Protein AF-M1C006-F1 (afdb_monomer_lite)

Sequence (75 aa):
MSMSMSSSPTSNSSSSVKDTEINQEHTSTSFAAGCPSCLLYVLISKNDPKCPRCHTIVPLPVAMKKPRIDLNISI

Secondary structure (DSSP, 8-state):
-------------------------SS--EEEEEETTTTEEEEEESS--B-TTT-PBPPP---PPPP---TT---

Foldseek 3Di:
DDDDDPDDPPDPDDDDDPPPPPPDDPDQDFDWAQDPVVRDTDTDTPVQQAGPVPRDRTDDPDCDPPPPDDPPDDD

Organism: Solanum tuberosum (NCBI:txid4113)

pLDDT: mean 72.08, std 19.02, range [37.94, 95.81]

Radius of gyration: 18.12 Å; chains: 1; bounding box: 59×32×41 Å

InterPro domains:
  IPR055281 GIR1-2/SIED1 [PTHR33177] (5-63)
  IPR056440 GIR1-like, zinc ribbon domain [PF24747] (33-59)

Structure (mmCIF, N/CA/C/O backbone):
data_AF-M1C006-F1
#
_entry.id   AF-M1C006-F1
#
loop_
_atom_site.group_PDB
_atom_site.id
_atom_site.type_symbol
_atom_site.label_atom_id
_atom_site.label_alt_id
_atom_site.label_comp_id
_atom_site.label_asym_id
_atom_site.label_entity_id
_atom_site.label_seq_id
_atom_site.pdbx_PDB_ins_code
_atom_site.Cartn_x
_atom_site.Cartn_y
_atom_site.Cartn_z
_atom_site.occupancy
_atom_site.B_iso_or_equiv
_atom_site.auth_seq_id
_atom_site.auth_comp_id
_atom_site.auth_asym_id
_atom_site.auth_atom_id
_atom_site.pdbx_PDB_model_num
ATOM 1 N N . MET A 1 1 ? 35.484 -12.304 -16.657 1.00 37.94 1 MET A N 1
ATOM 2 C CA . MET A 1 1 ? 35.387 -12.829 -15.281 1.00 37.94 1 MET A CA 1
ATOM 3 C C . MET A 1 1 ? 34.082 -12.303 -14.693 1.00 37.94 1 MET A C 1
ATOM 5 O O . MET A 1 1 ? 34.047 -11.179 -14.215 1.00 37.94 1 MET A O 1
ATOM 9 N N . SER A 1 2 ? 32.981 -13.038 -14.857 1.00 50.53 2 SER A N 1
ATOM 10 C CA . SER A 1 2 ? 31.684 -12.661 -14.281 1.00 50.53 2 SER A CA 1
ATOM 11 C C . SER A 1 2 ? 31.602 -13.231 -12.874 1.00 50.53 2 SER A C 1
ATOM 13 O O . SER A 1 2 ? 31.748 -14.438 -12.711 1.00 50.53 2 SER A O 1
ATOM 15 N N . MET A 1 3 ? 31.374 -12.384 -11.875 1.00 42.50 3 MET A N 1
ATOM 16 C CA . MET A 1 3 ? 31.012 -12.822 -10.528 1.00 42.50 3 MET A CA 1
ATOM 17 C C . MET A 1 3 ? 29.938 -11.877 -9.997 1.00 42.50 3 MET A C 1
ATOM 19 O O . MET A 1 3 ? 30.218 -10.784 -9.515 1.00 42.50 3 MET A O 1
ATOM 23 N N . SER A 1 4 ? 28.686 -12.296 -10.146 1.00 53.56 4 SER A N 1
ATOM 24 C CA . SER A 1 4 ? 27.544 -11.705 -9.460 1.00 53.56 4 SER A CA 1
ATOM 25 C C . SER A 1 4 ? 27.574 -12.179 -8.006 1.00 53.56 4 SER A C 1
ATOM 27 O O . SER A 1 4 ? 27.344 -13.354 -7.738 1.00 53.56 4 SER A O 1
ATOM 29 N N . MET A 1 5 ? 27.863 -11.283 -7.065 1.00 41.56 5 MET A N 1
ATOM 30 C CA . MET A 1 5 ? 27.630 -11.521 -5.638 1.00 41.56 5 MET A CA 1
ATOM 31 C C . MET A 1 5 ? 26.279 -10.902 -5.278 1.00 41.56 5 MET A C 1
ATOM 33 O O . MET A 1 5 ? 26.178 -9.728 -4.929 1.00 41.56 5 MET A O 1
ATOM 37 N N . SER A 1 6 ? 25.212 -11.683 -5.434 1.00 48.81 6 SER A N 1
ATOM 38 C CA . SER A 1 6 ? 23.898 -11.352 -4.884 1.00 48.81 6 SER A CA 1
ATOM 39 C C . SER A 1 6 ? 23.921 -11.643 -3.386 1.00 48.81 6 SER A C 1
ATOM 41 O O . SER A 1 6 ? 23.642 -12.757 -2.953 1.00 48.81 6 SER A O 1
ATOM 43 N N . SER A 1 7 ? 24.298 -10.648 -2.591 1.00 44.75 7 SER A N 1
ATOM 44 C CA . SER A 1 7 ? 24.221 -10.725 -1.133 1.00 44.75 7 SER A CA 1
ATOM 45 C C . SER A 1 7 ? 22.764 -10.547 -0.704 1.00 44.75 7 SER A C 1
ATOM 47 O O . SER A 1 7 ? 22.272 -9.427 -0.586 1.00 44.75 7 SER A O 1
ATOM 49 N N . SER A 1 8 ? 22.051 -11.653 -0.512 1.00 55.41 8 SER A N 1
ATOM 50 C CA . SER A 1 8 ? 20.732 -11.665 0.124 1.00 55.41 8 SER A CA 1
ATOM 51 C C . SER A 1 8 ? 20.853 -11.245 1.592 1.00 55.41 8 SER A C 1
ATOM 53 O O . SER A 1 8 ? 21.597 -11.893 2.327 1.00 55.41 8 SER A O 1
ATOM 55 N N . PRO A 1 9 ? 20.091 -10.259 2.092 1.00 58.62 9 PRO A N 1
ATOM 56 C CA . PRO A 1 9 ? 19.805 -10.192 3.513 1.00 58.62 9 PRO A CA 1
ATOM 57 C C . PRO A 1 9 ? 18.585 -11.077 3.803 1.00 58.62 9 PRO A C 1
ATOM 59 O O . PRO A 1 9 ? 17.437 -10.652 3.689 1.00 58.62 9 PRO A O 1
ATOM 62 N N . THR A 1 10 ? 18.829 -12.335 4.169 1.00 57.31 10 THR A N 1
ATOM 63 C CA . THR A 1 10 ? 17.859 -13.149 4.911 1.00 57.31 10 THR A CA 1
ATOM 64 C C . THR A 1 10 ? 17.932 -12.763 6.382 1.00 57.31 10 THR A C 1
ATOM 66 O O . THR A 1 10 ? 18.767 -13.288 7.113 1.00 57.31 10 THR A O 1
ATOM 69 N N . SER A 1 11 ? 17.041 -11.875 6.814 1.00 48.06 11 SER A N 1
ATOM 70 C CA . SER A 1 11 ? 16.774 -11.644 8.236 1.00 48.06 11 SER A CA 1
ATOM 71 C C . SER A 1 11 ? 15.271 -11.511 8.436 1.00 48.06 11 SER A C 1
ATOM 73 O O . SER A 1 11 ? 14.706 -10.422 8.377 1.00 48.06 11 SER A O 1
ATOM 75 N N . ASN A 1 12 ? 14.613 -12.651 8.647 1.00 56.97 12 ASN A N 1
ATOM 76 C CA . ASN A 1 12 ? 13.230 -12.715 9.097 1.00 56.97 12 ASN A CA 1
ATOM 77 C C . ASN A 1 12 ? 13.203 -12.474 10.613 1.00 56.97 12 ASN A C 1
ATOM 79 O O . ASN A 1 12 ? 13.070 -13.408 11.402 1.00 56.97 12 ASN A O 1
ATOM 83 N N . SER A 1 13 ? 13.389 -11.222 11.024 1.00 49.47 13 SER A N 1
ATOM 84 C CA . SER A 1 13 ? 13.210 -10.823 12.418 1.00 49.47 13 SER A CA 1
ATOM 85 C C . SER A 1 13 ? 11.737 -10.503 12.633 1.00 49.47 13 SER A C 1
ATOM 87 O O . SER A 1 13 ? 11.228 -9.513 12.114 1.00 49.47 13 SER A O 1
ATOM 89 N N . SER A 1 14 ? 11.045 -11.367 13.374 1.00 59.81 14 SER A N 1
ATOM 90 C CA . SER A 1 14 ? 9.661 -11.151 13.792 1.00 59.81 14 SER A CA 1
ATOM 91 C C . SER A 1 14 ? 9.601 -9.919 14.700 1.00 59.81 14 SER A C 1
ATOM 93 O O . SER A 1 14 ? 9.910 -9.991 15.888 1.00 59.81 14 SER A O 1
ATOM 95 N N . SER A 1 15 ? 9.282 -8.759 14.130 1.00 52.50 15 SER A N 1
ATOM 96 C CA . SER A 1 15 ? 9.020 -7.541 14.890 1.00 52.50 15 SER A CA 1
ATOM 97 C C . SER A 1 15 ? 7.519 -7.425 15.107 1.00 52.50 15 SER A C 1
ATOM 99 O O . SER A 1 15 ? 6.769 -7.252 14.145 1.00 52.50 15 SER A O 1
ATOM 101 N N . SER A 1 16 ? 7.089 -7.516 16.368 1.00 49.22 16 SER A N 1
ATOM 102 C CA . SER A 1 16 ? 5.730 -7.184 16.790 1.00 49.22 16 SER A CA 1
ATOM 103 C C . SER A 1 16 ? 5.288 -5.886 16.125 1.00 49.22 16 SER A C 1
ATOM 105 O O . SER A 1 16 ? 5.919 -4.843 16.306 1.00 49.22 16 SER A O 1
ATOM 107 N N . VAL A 1 17 ? 4.216 -5.962 15.339 1.00 50.78 17 VAL A N 1
ATOM 108 C CA . VAL A 1 17 ? 3.593 -4.799 14.714 1.00 50.78 17 VAL A CA 1
ATOM 109 C C . VAL A 1 17 ? 3.103 -3.865 15.821 1.00 50.78 17 VAL A C 1
ATOM 111 O O . VAL A 1 17 ? 2.061 -4.078 16.433 1.00 50.78 17 VAL A O 1
ATOM 114 N N . LYS A 1 18 ? 3.883 -2.829 16.138 1.00 44.06 18 LYS A N 1
ATOM 115 C CA . LYS A 1 18 ? 3.334 -1.671 16.837 1.00 44.06 18 LYS A CA 1
ATOM 116 C C . LYS A 1 18 ? 2.467 -0.946 15.818 1.00 44.06 18 LYS A C 1
ATOM 118 O O . LYS A 1 18 ? 3.001 -0.343 14.888 1.00 44.06 18 LY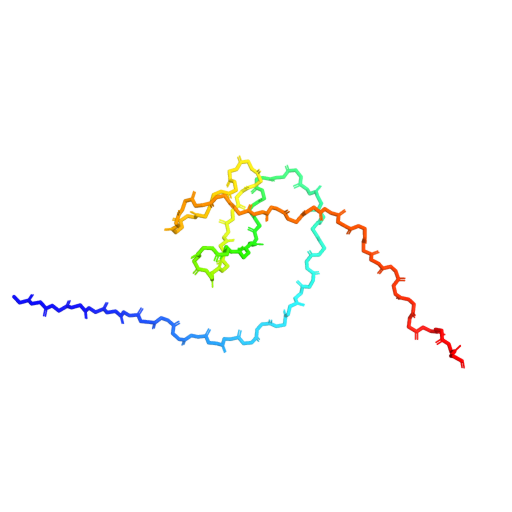S A O 1
ATOM 123 N N . ASP A 1 19 ? 1.149 -1.051 15.993 1.00 43.12 19 ASP A N 1
ATOM 124 C CA . ASP A 1 19 ? 0.141 -0.186 15.370 1.00 43.12 19 ASP A CA 1
ATOM 125 C C . ASP A 1 19 ? 0.554 1.249 15.723 1.00 43.12 19 ASP A C 1
ATOM 127 O O . ASP A 1 19 ? 0.305 1.748 16.820 1.00 43.12 19 ASP A O 1
ATOM 131 N N . THR A 1 20 ? 1.360 1.854 14.851 1.00 45.88 20 THR A N 1
ATOM 132 C CA . THR A 1 20 ? 1.845 3.213 15.042 1.00 45.88 20 THR A CA 1
ATOM 133 C C . THR A 1 20 ? 0.684 4.079 14.612 1.00 45.88 20 THR A C 1
ATOM 135 O O . THR A 1 20 ? 0.458 4.288 13.421 1.00 45.88 20 THR A O 1
ATOM 138 N N . GLU A 1 21 ? -0.116 4.469 15.602 1.00 46.19 21 GLU A N 1
ATOM 139 C CA . GLU A 1 21 ? -1.091 5.543 15.501 1.00 46.19 21 GLU A CA 1
ATOM 140 C C . GLU A 1 21 ? -0.363 6.722 14.856 1.00 46.19 21 GLU A C 1
ATOM 142 O O . GLU A 1 21 ? 0.548 7.307 15.441 1.00 46.19 21 GLU A O 1
ATOM 147 N N . ILE A 1 22 ? -0.662 6.946 13.576 1.00 49.06 22 ILE A N 1
ATOM 148 C CA . ILE A 1 22 ? -0.083 7.999 12.744 1.00 49.06 22 ILE A CA 1
ATOM 149 C C . ILE A 1 22 ? -0.663 9.320 13.234 1.00 49.06 22 ILE A C 1
ATOM 151 O O . ILE A 1 22 ? -1.557 9.905 12.619 1.00 49.06 22 ILE A O 1
ATOM 155 N N . ASN A 1 23 ? -0.154 9.752 14.386 1.00 43.38 23 ASN A N 1
ATOM 156 C CA . ASN A 1 23 ? -0.393 11.066 14.921 1.00 43.38 23 ASN A CA 1
ATOM 157 C C . ASN A 1 23 ? 0.229 12.054 13.935 1.00 43.38 23 ASN A C 1
ATOM 159 O O . ASN A 1 23 ? 1.409 11.995 13.580 1.00 43.38 23 ASN A O 1
ATOM 163 N N . GLN A 1 24 ? -0.650 12.875 13.389 1.00 56.44 24 GLN A N 1
ATOM 164 C CA . GLN A 1 24 ? -0.409 13.805 12.310 1.00 56.44 24 GLN A CA 1
ATOM 165 C C . GLN A 1 24 ? 0.436 14.970 12.831 1.00 56.44 24 GLN A C 1
ATOM 167 O O . GLN A 1 24 ? -0.095 16.033 13.132 1.00 56.44 24 GLN A O 1
ATOM 172 N N . GLU A 1 25 ? 1.749 14.776 12.946 1.00 41.31 25 GLU A N 1
ATOM 173 C CA . GLU A 1 25 ? 2.668 15.858 13.287 1.00 41.31 25 GLU A CA 1
ATOM 174 C C . GLU A 1 25 ? 3.403 16.356 12.038 1.00 41.31 25 GLU A C 1
ATOM 176 O O . GLU A 1 25 ? 3.988 15.600 11.262 1.00 41.31 25 GLU A O 1
ATOM 181 N N . HIS A 1 26 ? 3.311 17.669 11.853 1.00 50.91 26 HIS A N 1
ATOM 182 C CA . HIS A 1 26 ? 3.821 18.508 10.773 1.00 50.91 26 HIS A CA 1
ATOM 183 C C . HIS A 1 26 ? 5.362 18.554 10.719 1.00 50.91 26 HIS A C 1
ATOM 185 O O . HIS A 1 26 ? 5.987 19.609 10.791 1.00 50.91 26 HIS A O 1
ATOM 191 N N . THR A 1 27 ? 5.999 17.405 10.554 1.00 48.41 27 THR A N 1
ATOM 192 C CA . THR A 1 27 ? 7.406 17.294 10.167 1.00 48.41 27 THR A CA 1
ATOM 193 C C . THR A 1 27 ? 7.472 16.469 8.887 1.00 48.41 27 THR A C 1
ATOM 195 O O . THR A 1 27 ? 6.493 15.826 8.511 1.00 48.41 27 THR A O 1
ATOM 198 N N . SER A 1 28 ? 8.569 16.543 8.140 1.00 61.09 28 SER A N 1
ATOM 199 C CA . SER A 1 28 ? 8.823 15.753 6.929 1.00 61.09 28 SER A CA 1
ATOM 200 C C . SER A 1 28 ? 8.779 14.248 7.239 1.00 61.09 28 SER A C 1
ATOM 202 O O . SER A 1 28 ? 9.807 13.601 7.430 1.00 61.09 28 SER A O 1
ATOM 204 N N . THR A 1 29 ? 7.570 13.711 7.365 1.00 73.38 29 THR A N 1
ATOM 205 C CA . THR A 1 29 ? 7.268 12.386 7.891 1.00 73.38 29 THR A CA 1
ATOM 206 C C . THR A 1 29 ? 7.280 11.406 6.736 1.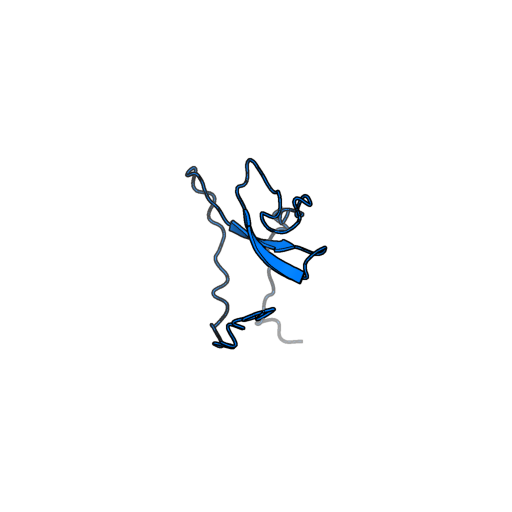00 73.38 29 THR A C 1
ATOM 208 O O . THR A 1 29 ? 6.334 11.290 5.954 1.00 73.38 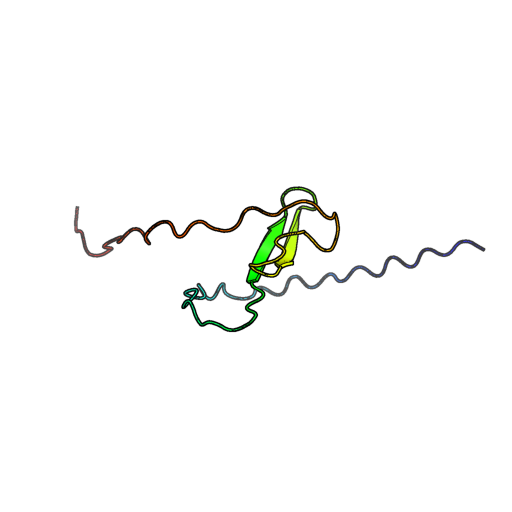29 THR A O 1
ATOM 211 N N . SER A 1 30 ? 8.402 10.707 6.602 1.00 82.69 30 SER A N 1
ATOM 212 C CA . SER A 1 30 ? 8.441 9.493 5.801 1.00 82.69 30 SER A CA 1
ATOM 213 C C . SER A 1 30 ? 7.646 8.408 6.524 1.00 82.69 30 SER A C 1
ATOM 215 O O . SER A 1 30 ? 7.821 8.209 7.726 1.00 82.69 30 SER A O 1
ATOM 217 N N . PHE A 1 31 ? 6.786 7.693 5.807 1.00 85.38 31 PHE A N 1
ATOM 218 C CA . PHE A 1 31 ? 6.013 6.576 6.347 1.00 85.38 31 PHE A CA 1
ATOM 219 C C . PHE A 1 31 ? 6.312 5.297 5.567 1.00 85.38 31 PHE A C 1
ATOM 221 O O . PHE A 1 31 ? 6.692 5.333 4.394 1.00 85.38 31 PHE A O 1
ATOM 228 N N . ALA A 1 32 ? 6.157 4.157 6.237 1.00 90.06 32 ALA A N 1
ATOM 229 C CA . ALA A 1 32 ? 6.294 2.855 5.606 1.00 90.06 32 ALA A CA 1
ATOM 230 C C . ALA A 1 32 ? 5.030 2.525 4.805 1.00 90.06 32 ALA A C 1
ATOM 232 O O . ALA A 1 32 ? 3.917 2.592 5.327 1.00 90.06 32 ALA A O 1
ATOM 233 N N . ALA A 1 33 ? 5.206 2.132 3.548 1.00 90.62 33 ALA A N 1
ATOM 234 C CA . ALA A 1 33 ? 4.119 1.726 2.670 1.00 90.62 33 ALA A CA 1
ATOM 235 C C . ALA A 1 33 ? 4.503 0.481 1.869 1.00 90.62 33 ALA A C 1
ATOM 237 O O . ALA A 1 33 ? 5.648 0.333 1.439 1.00 90.62 33 ALA A O 1
ATOM 238 N N . GLY A 1 34 ? 3.537 -0.412 1.657 1.00 91.88 34 GLY A N 1
ATOM 239 C CA . GLY A 1 34 ? 3.710 -1.569 0.784 1.00 91.88 34 GLY A CA 1
ATOM 240 C C . GLY A 1 34 ? 3.569 -1.157 -0.678 1.00 91.88 34 GLY A C 1
ATOM 241 O O . GLY A 1 34 ? 2.535 -0.620 -1.072 1.00 91.88 34 GLY A O 1
ATOM 242 N N . CYS A 1 35 ? 4.591 -1.406 -1.497 1.00 94.25 35 CYS A N 1
ATOM 243 C CA . CYS A 1 35 ? 4.512 -1.162 -2.933 1.00 94.25 35 CYS A CA 1
ATOM 244 C C . CYS A 1 35 ? 3.986 -2.415 -3.662 1.00 94.25 35 CYS A C 1
ATOM 246 O O . CYS A 1 35 ? 4.660 -3.448 -3.632 1.00 94.25 35 CYS A O 1
ATOM 248 N N . PRO A 1 36 ? 2.838 -2.343 -4.366 1.00 93.19 36 PRO A N 1
ATOM 249 C CA . PRO A 1 36 ? 2.262 -3.502 -5.054 1.00 93.19 36 PRO A CA 1
ATOM 250 C C . PRO A 1 36 ? 3.100 -3.969 -6.252 1.00 93.19 36 PRO A C 1
ATOM 252 O O . PRO A 1 36 ? 3.097 -5.150 -6.575 1.00 93.19 36 PRO A O 1
ATOM 255 N N . SER A 1 37 ? 3.856 -3.070 -6.890 1.00 93.50 37 SER A N 1
ATOM 256 C CA . SER A 1 37 ? 4.665 -3.404 -8.069 1.00 93.50 37 SER A CA 1
ATOM 257 C C . SER A 1 37 ? 5.907 -4.223 -7.729 1.00 93.50 37 SER A C 1
ATOM 259 O O . SER A 1 37 ? 6.329 -5.062 -8.516 1.00 93.50 37 SER A O 1
ATOM 261 N N . CYS A 1 38 ? 6.536 -3.951 -6.582 1.00 95.25 38 CYS A N 1
ATOM 262 C CA . CYS A 1 38 ? 7.803 -4.581 -6.205 1.00 95.25 38 CYS A CA 1
ATOM 263 C C . CYS A 1 38 ? 7.713 -5.461 -4.950 1.00 95.25 38 CYS A C 1
ATOM 265 O O . CYS A 1 38 ? 8.739 -6.004 -4.535 1.00 95.25 38 CYS A O 1
ATOM 267 N N . LEU A 1 39 ? 6.504 -5.599 -4.384 1.00 93.19 39 LEU A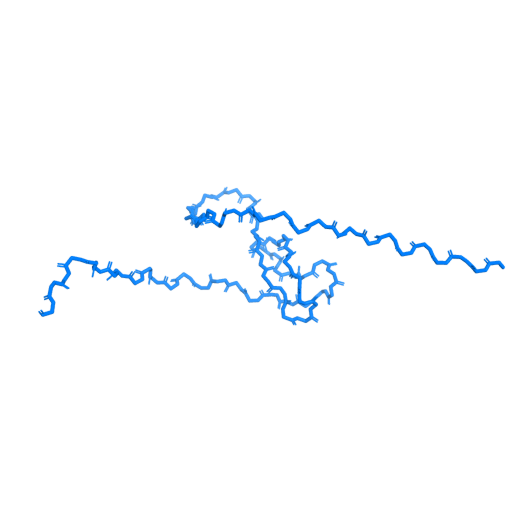 N 1
ATOM 268 C CA . LEU A 1 39 ? 6.153 -6.422 -3.220 1.00 93.19 39 LEU A CA 1
ATOM 269 C C . LEU A 1 39 ? 7.041 -6.164 -1.993 1.00 93.19 39 LEU A C 1
ATOM 271 O O . LEU A 1 39 ? 7.342 -7.071 -1.222 1.00 93.19 39 LEU A O 1
ATOM 275 N N . LEU A 1 40 ? 7.475 -4.913 -1.826 1.00 90.19 40 LEU A N 1
ATOM 276 C CA . LEU A 1 40 ? 8.387 -4.493 -0.768 1.00 90.19 40 LEU A CA 1
ATOM 277 C C . LEU A 1 40 ? 7.796 -3.328 0.027 1.00 90.19 40 LEU A C 1
ATOM 279 O O . LEU A 1 40 ? 7.124 -2.459 -0.533 1.00 90.19 40 LEU A O 1
ATOM 283 N N . TYR A 1 41 ? 8.101 -3.291 1.323 1.00 92.81 41 TYR A N 1
ATOM 284 C CA . TYR A 1 41 ? 7.866 -2.121 2.160 1.00 92.81 41 TYR A CA 1
ATOM 285 C C . TYR A 1 41 ? 8.961 -1.081 1.942 1.00 92.81 41 TYR A C 1
ATOM 287 O O . TYR A 1 41 ? 10.150 -1.374 2.055 1.00 92.81 41 TYR A O 1
ATOM 295 N N . VAL A 1 42 ? 8.551 0.142 1.631 1.00 91.25 42 VAL A N 1
ATOM 296 C CA . VAL A 1 42 ? 9.447 1.270 1.369 1.00 91.25 42 VAL A CA 1
ATOM 297 C C . VAL A 1 42 ? 9.069 2.458 2.239 1.00 91.25 42 VAL A C 1
ATOM 299 O O . VAL A 1 42 ? 7.906 2.624 2.601 1.00 91.25 42 VAL A O 1
ATOM 302 N N . LEU A 1 43 ? 10.058 3.288 2.564 1.00 91.38 43 LEU A N 1
ATOM 303 C CA . LEU A 1 43 ? 9.830 4.579 3.203 1.00 91.38 43 LEU A CA 1
ATOM 304 C C . LEU A 1 43 ? 9.596 5.624 2.114 1.00 91.38 43 LEU A C 1
ATOM 306 O O . LEU A 1 43 ? 10.454 5.814 1.251 1.00 91.38 43 LEU A O 1
ATOM 310 N N . ILE A 1 44 ? 8.437 6.272 2.145 1.00 89.88 44 ILE A N 1
ATOM 311 C CA . ILE A 1 44 ? 8.043 7.307 1.182 1.00 89.88 44 ILE A CA 1
ATOM 312 C C . ILE A 1 44 ? 7.567 8.559 1.914 1.00 89.88 44 ILE A C 1
ATOM 314 O O . ILE A 1 44 ? 7.081 8.476 3.041 1.00 89.88 44 ILE A O 1
ATOM 318 N N . SER A 1 45 ? 7.708 9.719 1.275 1.00 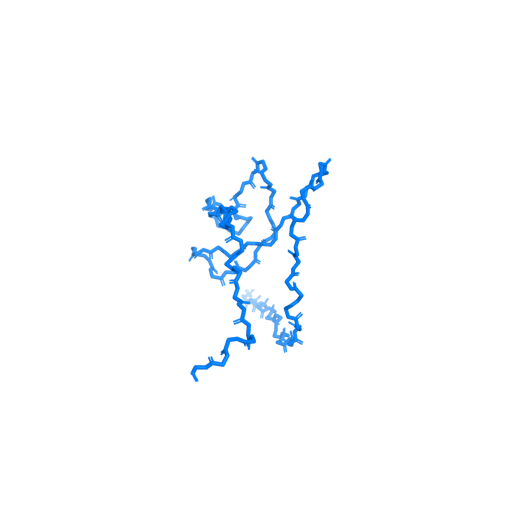88.62 45 SER A N 1
ATOM 319 C CA . SER A 1 45 ? 7.241 10.994 1.824 1.00 88.62 45 SER A CA 1
ATOM 320 C C . SER A 1 45 ? 5.797 11.264 1.408 1.00 88.62 45 SER A C 1
ATOM 322 O O . SER A 1 45 ? 5.367 10.879 0.320 1.00 88.62 45 SER A O 1
ATOM 324 N N . LYS A 1 46 ? 5.045 11.991 2.240 1.00 84.56 46 LYS A N 1
ATOM 325 C CA . LYS A 1 46 ? 3.685 12.442 1.901 1.00 84.56 46 LYS A CA 1
ATOM 326 C C . LYS A 1 46 ? 3.657 13.325 0.642 1.00 84.56 46 LYS A C 1
ATOM 328 O O . LYS A 1 46 ? 2.660 13.318 -0.073 1.00 84.56 46 LYS A O 1
ATOM 333 N N . ASN A 1 47 ? 4.736 14.066 0.372 1.00 86.38 47 ASN A N 1
ATOM 334 C CA . ASN A 1 47 ? 4.848 14.961 -0.785 1.00 86.38 47 ASN A CA 1
ATOM 335 C C . ASN A 1 47 ? 5.296 14.246 -2.071 1.00 86.38 47 ASN A C 1
ATOM 337 O O . ASN A 1 47 ? 4.973 14.717 -3.157 1.00 86.38 47 ASN A O 1
ATOM 341 N N . ASP A 1 48 ? 6.018 13.126 -1.960 1.00 89.06 48 ASP A N 1
ATOM 342 C CA . ASP A 1 48 ? 6.447 12.308 -3.101 1.00 89.06 48 ASP A CA 1
ATOM 343 C C . ASP A 1 48 ? 6.245 10.818 -2.768 1.00 89.06 48 ASP A C 1
ATOM 345 O O . ASP A 1 48 ? 7.139 10.157 -2.233 1.00 89.06 48 ASP A O 1
ATOM 349 N N . PRO A 1 49 ? 5.048 10.271 -3.044 1.00 90.81 49 PRO A N 1
ATOM 350 C CA . PRO A 1 49 ? 4.703 8.895 -2.701 1.00 90.81 49 PRO A CA 1
ATOM 351 C C . PRO A 1 49 ? 5.213 7.886 -3.738 1.00 90.81 49 PRO A C 1
ATOM 353 O O . PRO A 1 49 ? 4.540 6.898 -4.041 1.00 90.81 49 PRO A O 1
ATOM 356 N N . LYS A 1 50 ? 6.378 8.130 -4.343 1.00 93.44 50 LYS A N 1
ATOM 357 C CA . LYS A 1 50 ? 6.964 7.211 -5.322 1.00 93.44 50 LYS A CA 1
ATOM 358 C C . LYS A 1 50 ? 7.791 6.153 -4.616 1.00 93.44 50 LYS A C 1
ATOM 360 O O . LYS A 1 50 ? 8.586 6.439 -3.727 1.00 93.44 50 LYS A O 1
ATOM 365 N N . CYS A 1 51 ? 7.651 4.909 -5.056 1.00 94.00 51 CYS A N 1
ATOM 366 C CA . CYS A 1 51 ? 8.522 3.838 -4.608 1.00 94.00 51 CYS A CA 1
ATOM 367 C C . CYS A 1 51 ? 9.964 4.110 -5.081 1.00 94.00 51 CYS A C 1
ATOM 369 O O . CYS A 1 51 ? 10.184 4.162 -6.290 1.00 94.00 51 CYS A O 1
ATOM 371 N N . PRO A 1 52 ? 10.972 4.176 -4.194 1.00 92.94 52 PRO A N 1
ATOM 372 C CA . PRO A 1 52 ? 12.363 4.421 -4.591 1.00 92.94 52 PRO A CA 1
ATOM 373 C C . PRO A 1 52 ? 12.975 3.273 -5.412 1.00 92.94 52 PRO A C 1
ATOM 375 O O . PRO A 1 52 ? 14.022 3.434 -6.027 1.00 92.94 52 PRO A O 1
ATOM 378 N N . ARG A 1 53 ? 12.335 2.095 -5.426 1.00 94.06 53 ARG A N 1
ATOM 379 C CA . ARG A 1 53 ? 12.819 0.913 -6.153 1.00 94.06 53 ARG A CA 1
ATOM 380 C C . ARG A 1 53 ? 12.323 0.852 -7.597 1.00 94.06 53 ARG A C 1
ATOM 382 O O . ARG A 1 53 ? 13.066 0.454 -8.484 1.00 94.06 53 ARG A O 1
ATOM 389 N N . CYS A 1 54 ? 11.052 1.179 -7.822 1.00 95.81 54 CYS A N 1
ATOM 390 C CA . CYS A 1 54 ? 10.385 0.991 -9.118 1.00 95.81 54 CYS A CA 1
ATOM 391 C C . CYS A 1 54 ? 9.656 2.242 -9.624 1.00 95.81 54 CYS A C 1
ATOM 393 O O . CYS A 1 54 ? 8.968 2.176 -10.637 1.00 95.81 54 CYS A O 1
ATOM 395 N N . HIS A 1 55 ? 9.775 3.365 -8.913 1.00 93.38 55 HIS A N 1
ATOM 396 C CA . HIS A 1 55 ? 9.200 4.674 -9.241 1.00 93.38 55 HIS A CA 1
ATOM 397 C C . HIS A 1 55 ? 7.670 4.705 -9.407 1.00 93.38 55 HIS A C 1
ATOM 399 O O . HIS A 1 55 ? 7.110 5.727 -9.795 1.00 93.38 55 HIS A O 1
ATOM 405 N N . THR A 1 56 ? 6.973 3.614 -9.069 1.00 92.62 56 THR A N 1
ATOM 406 C CA . THR A 1 56 ? 5.507 3.563 -9.072 1.00 92.62 56 THR A CA 1
ATOM 407 C C . THR A 1 56 ? 4.952 4.369 -7.899 1.00 92.62 56 THR A C 1
ATOM 409 O O . THR A 1 56 ? 5.489 4.298 -6.793 1.00 92.62 56 THR A O 1
ATOM 412 N N . ILE A 1 57 ? 3.861 5.101 -8.128 1.00 92.94 57 ILE A N 1
ATOM 413 C CA . ILE A 1 57 ? 3.119 5.794 -7.070 1.00 92.94 57 ILE A CA 1
ATOM 414 C C . ILE A 1 57 ? 2.477 4.755 -6.147 1.00 92.94 57 ILE A C 1
ATOM 416 O O . ILE A 1 57 ? 1.717 3.896 -6.593 1.00 92.94 57 ILE A O 1
ATOM 420 N N . VAL A 1 58 ? 2.790 4.831 -4.858 1.00 92.00 58 VAL A N 1
ATOM 421 C CA . VAL A 1 58 ? 2.242 3.944 -3.834 1.00 92.00 58 VAL A CA 1
ATOM 422 C C . VAL A 1 58 ? 0.973 4.577 -3.249 1.00 92.00 58 VAL A C 1
ATOM 424 O O . VAL A 1 58 ? 1.011 5.748 -2.866 1.00 92.00 58 VAL A O 1
ATOM 427 N N . PRO A 1 59 ? -0.151 3.841 -3.156 1.00 84.81 59 PRO A N 1
ATOM 428 C CA . PRO A 1 59 ? -1.368 4.358 -2.536 1.00 84.81 59 PRO A CA 1
ATOM 429 C C . PRO A 1 59 ? -1.130 4.727 -1.066 1.00 84.81 59 PRO A C 1
ATOM 431 O O . PRO A 1 59 ? -0.665 3.898 -0.283 1.00 84.81 59 PRO A O 1
ATOM 434 N N . LEU A 1 60 ? -1.464 5.961 -0.678 1.00 78.56 60 LEU A N 1
ATOM 435 C CA . LEU A 1 60 ? -1.446 6.350 0.732 1.00 78.56 60 LEU A CA 1
ATOM 436 C C . LEU A 1 60 ? -2.650 5.739 1.454 1.00 78.56 60 LEU A C 1
ATOM 438 O O . LEU A 1 60 ? -3.749 5.738 0.890 1.00 78.56 60 LEU A O 1
ATOM 442 N N . PRO A 1 61 ? -2.490 5.286 2.710 1.00 70.38 61 PRO A N 1
ATOM 443 C CA . PRO A 1 61 ? -3.631 4.923 3.530 1.00 70.38 61 PRO A CA 1
ATOM 444 C C . PRO A 1 61 ? -4.495 6.171 3.725 1.00 70.38 61 PRO A C 1
ATOM 446 O O . PRO A 1 61 ? -4.128 7.113 4.429 1.00 70.38 61 PRO A O 1
ATOM 449 N N . VAL A 1 62 ? -5.653 6.195 3.068 1.00 68.81 62 VAL A N 1
ATOM 450 C CA . VAL A 1 62 ? -6.727 7.109 3.445 1.00 68.81 62 VAL A CA 1
ATOM 451 C C . VAL A 1 62 ? -7.116 6.762 4.875 1.00 68.81 62 VAL A C 1
ATOM 453 O O . VAL A 1 62 ? -7.271 5.586 5.203 1.00 68.81 62 VAL A O 1
ATOM 456 N N . ALA A 1 63 ? -7.210 7.771 5.740 1.00 66.94 63 ALA A N 1
ATOM 457 C CA . ALA A 1 63 ? -7.569 7.595 7.140 1.00 66.94 63 ALA A CA 1
ATOM 458 C C . ALA A 1 63 ? -9.020 7.100 7.242 1.00 66.94 63 ALA A C 1
ATOM 460 O O . ALA A 1 63 ? -9.960 7.867 7.448 1.00 66.94 63 ALA A O 1
ATOM 461 N N . MET A 1 64 ? -9.208 5.799 7.055 1.00 66.00 64 MET A N 1
ATOM 462 C CA . MET A 1 64 ? -10.442 5.104 7.371 1.00 66.00 64 MET A CA 1
ATOM 463 C C . MET A 1 64 ? -10.573 5.189 8.889 1.00 66.00 64 MET A C 1
ATOM 465 O O . MET A 1 64 ? -9.672 4.763 9.614 1.00 66.00 64 MET A O 1
ATOM 469 N N . LYS A 1 65 ? -11.654 5.805 9.381 1.00 73.38 65 LYS A N 1
ATOM 470 C CA . LYS A 1 65 ? -11.918 5.913 10.823 1.00 73.38 65 LYS A CA 1
ATOM 471 C C . LYS A 1 65 ? -11.769 4.522 11.441 1.00 73.38 65 LYS A C 1
ATOM 473 O O . LYS A 1 65 ? -12.429 3.593 10.979 1.00 73.38 65 LYS A O 1
ATOM 478 N N . LYS A 1 66 ? -10.894 4.382 12.448 1.00 74.69 66 LYS A N 1
ATOM 479 C CA . LYS A 1 66 ? -10.662 3.112 13.154 1.00 74.69 66 LYS A CA 1
ATOM 480 C C . LYS A 1 66 ? -12.031 2.538 13.551 1.0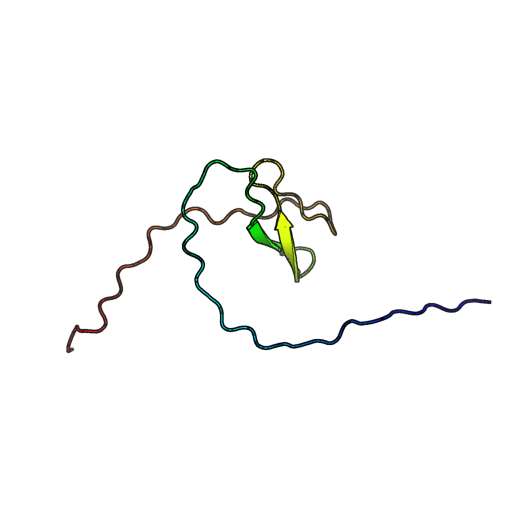0 74.69 66 LYS A C 1
ATOM 482 O O . LYS A 1 66 ? -12.748 3.212 14.299 1.00 74.69 66 LYS A O 1
ATOM 487 N N . PRO A 1 67 ? -12.424 1.351 13.058 1.00 74.62 67 PRO A N 1
ATOM 488 C CA . PRO A 1 67 ? -13.666 0.734 13.493 1.00 74.62 67 PRO A CA 1
ATOM 489 C C . PRO A 1 67 ? -13.574 0.509 15.003 1.00 74.62 67 PRO A C 1
ATOM 491 O O . PRO A 1 67 ? -12.605 -0.069 15.499 1.00 74.62 67 PRO A O 1
ATOM 494 N N . ARG A 1 68 ? -14.552 1.030 15.749 1.00 81.06 68 ARG A N 1
ATOM 495 C CA . ARG A 1 68 ? -14.653 0.795 17.190 1.00 81.06 68 ARG A CA 1
ATOM 496 C C . ARG A 1 68 ? -15.252 -0.586 17.396 1.00 81.06 68 ARG A C 1
ATOM 498 O O . ARG A 1 68 ? -16.462 -0.751 17.343 1.00 81.06 68 ARG A O 1
ATOM 505 N N . ILE A 1 69 ? -14.373 -1.569 17.544 1.00 82.50 69 ILE A N 1
ATOM 506 C CA . ILE A 1 69 ? -14.731 -2.943 17.884 1.00 82.50 69 ILE A CA 1
ATOM 507 C C . ILE A 1 69 ? -14.826 -2.994 19.409 1.00 82.50 69 ILE A C 1
ATOM 509 O O . ILE A 1 69 ? -13.815 -2.810 20.086 1.00 82.50 69 ILE A O 1
ATOM 513 N N . ASP A 1 70 ? -16.032 -3.187 19.942 1.00 83.19 70 ASP A N 1
ATOM 514 C CA . ASP A 1 70 ? -16.217 -3.489 21.360 1.00 83.19 70 ASP A CA 1
ATOM 515 C C . ASP A 1 70 ? -16.116 -5.003 21.563 1.00 83.19 70 ASP A C 1
ATOM 517 O O . ASP A 1 70 ? -16.890 -5.769 20.995 1.00 83.19 70 ASP A O 1
ATOM 521 N N . LEU A 1 71 ? -15.128 -5.430 22.349 1.00 84.12 71 LEU A N 1
ATOM 522 C CA . LEU A 1 71 ? -14.907 -6.839 22.692 1.00 84.12 71 LEU A CA 1
ATOM 523 C C . LEU A 1 71 ? -15.745 -7.284 23.901 1.00 84.12 71 LEU A C 1
ATOM 525 O O . LEU A 1 71 ? -15.701 -8.456 24.258 1.00 84.12 71 LEU A O 1
ATOM 529 N N . ASN A 1 72 ? -16.485 -6.368 24.536 1.00 83.69 72 ASN A N 1
ATOM 530 C CA . ASN A 1 72 ? -17.297 -6.658 25.719 1.00 83.69 72 ASN A CA 1
ATOM 531 C C . ASN A 1 72 ? -18.759 -6.988 25.395 1.00 83.69 72 ASN A C 1
ATOM 533 O O . ASN A 1 72 ? -19.550 -7.186 26.319 1.00 83.69 72 ASN A O 1
ATOM 537 N N . ILE A 1 73 ? -19.142 -7.056 24.118 1.00 80.12 73 ILE A N 1
ATOM 538 C CA . ILE A 1 73 ? -20.496 -7.455 23.750 1.00 80.12 73 ILE A CA 1
ATOM 539 C C . ILE A 1 73 ? -20.668 -8.965 23.966 1.00 80.12 73 ILE A C 1
ATOM 541 O O . ILE A 1 73 ? -20.215 -9.793 23.178 1.00 80.12 73 ILE A O 1
ATOM 545 N N . SER A 1 74 ? -21.304 -9.328 25.079 1.00 73.00 74 SER A N 1
ATOM 546 C CA . SER A 1 74 ? -21.831 -10.678 25.282 1.00 73.00 74 SER A CA 1
ATOM 547 C C . SER A 1 74 ? -22.984 -10.899 24.302 1.00 73.00 74 SER A C 1
ATOM 549 O O . SER A 1 74 ? -23.911 -10.090 24.260 1.00 73.00 74 SER A O 1
ATOM 551 N N . ILE A 1 75 ? -22.887 -11.962 23.500 1.00 72.88 75 ILE A N 1
ATOM 552 C CA . ILE A 1 75 ? -23.908 -12.405 22.534 1.00 72.88 75 ILE A CA 1
ATOM 553 C C . ILE A 1 75 ? -25.104 -13.011 23.268 1.00 72.88 75 ILE A C 1
ATOM 555 O O . ILE A 1 75 ? -24.864 -13.757 24.246 1.00 72.88 75 ILE A O 1
#